Protein AF-A0A229SAW6-F1 (afdb_monomer_lite)

Foldseek 3Di:
DVLVLQQLLVVLLVVVCCVPPVPCCVVLLPCVLPLKEKEKEWACDPPPPQLKIKMKIAIGRDPPDPDDDGSHYDYDYDDPDRPVVVVVVVVVRVVVCVVCCVPPVDDGDLFPCSVPRIDIDIQNVPDPPSSNVSSVVRVVSSCVSSVVDPPPDDDDD

pLDDT: mean 70.02, std 12.62, range [40.41, 88.94]

Radius of gyration: 16.01 Å; chains: 1; bounding box: 38×38×40 Å

Structure (mmCIF, N/CA/C/O backbone):
data_AF-A0A229SAW6-F1
#
_entry.id   AF-A0A229SAW6-F1
#
loop_
_atom_site.group_PDB
_atom_site.id
_atom_site.type_symbol
_atom_site.label_atom_id
_atom_site.label_alt_id
_atom_site.label_comp_id
_atom_site.label_asym_id
_atom_site.label_entity_id
_atom_site.label_seq_id
_atom_site.pdbx_PDB_ins_code
_atom_site.Cartn_x
_atom_site.Cartn_y
_atom_site.Cartn_z
_atom_site.occupancy
_atom_site.B_iso_or_equiv
_atom_site.auth_seq_id
_atom_site.auth_comp_id
_atom_site.auth_asym_id
_atom_site.auth_atom_id
_atom_site.pdbx_PDB_model_num
ATOM 1 N N . MET A 1 1 ? -1.900 -5.156 -15.894 1.00 70.62 1 MET A N 1
ATOM 2 C CA . MET A 1 1 ? -0.972 -5.863 -14.982 1.00 70.62 1 MET A CA 1
ATOM 3 C C . MET A 1 1 ? -0.596 -5.021 -13.767 1.00 70.62 1 MET A C 1
ATOM 5 O O . MET A 1 1 ? -1.148 -5.294 -12.720 1.00 70.62 1 MET A O 1
ATOM 9 N N . ALA A 1 2 ? 0.262 -3.991 -13.853 1.00 74.38 2 ALA A N 1
ATOM 10 C CA . ALA A 1 2 ? 0.634 -3.199 -12.660 1.00 74.38 2 ALA A CA 1
ATOM 11 C C . ALA A 1 2 ? -0.574 -2.520 -11.981 1.00 74.38 2 ALA A C 1
ATOM 13 O O . ALA A 1 2 ? -0.679 -2.523 -10.760 1.00 74.38 2 ALA A O 1
ATOM 14 N N . HIS A 1 3 ? -1.522 -2.013 -12.780 1.00 76.62 3 HIS A N 1
ATOM 15 C CA . HIS A 1 3 ? -2.787 -1.486 -12.265 1.00 76.62 3 HIS A CA 1
ATOM 16 C C . HIS A 1 3 ? -3.577 -2.529 -11.462 1.00 76.62 3 HIS A C 1
ATOM 18 O O . HIS A 1 3 ? -4.055 -2.239 -10.369 1.00 76.62 3 HIS A O 1
ATOM 24 N N . ASP A 1 4 ? -3.686 -3.744 -11.997 1.00 78.00 4 ASP A N 1
ATOM 25 C CA . ASP A 1 4 ? -4.486 -4.816 -11.401 1.00 78.00 4 ASP A CA 1
ATOM 26 C C . ASP A 1 4 ? -3.839 -5.309 -10.105 1.00 78.00 4 ASP A C 1
ATOM 28 O O . ASP A 1 4 ? -4.527 -5.446 -9.104 1.00 78.00 4 ASP A O 1
ATOM 32 N N . VAL A 1 5 ? -2.506 -5.423 -10.083 1.00 83.19 5 VAL A N 1
ATOM 33 C CA . VAL A 1 5 ? -1.728 -5.760 -8.881 1.00 83.19 5 VAL A CA 1
ATOM 34 C C . VAL A 1 5 ? -1.976 -4.758 -7.756 1.00 83.19 5 VAL A C 1
ATOM 36 O O . VAL A 1 5 ? -2.250 -5.160 -6.631 1.00 83.19 5 VAL A O 1
ATOM 39 N N . VAL A 1 6 ? -1.887 -3.454 -8.036 1.00 80.81 6 VAL A N 1
ATOM 40 C CA . VAL A 1 6 ? -2.090 -2.415 -7.011 1.00 80.81 6 VAL A CA 1
ATOM 41 C C . VAL A 1 6 ? -3.535 -2.415 -6.525 1.00 80.81 6 VAL A C 1
ATOM 43 O O . VAL A 1 6 ? -3.780 -2.334 -5.323 1.00 80.81 6 VAL A O 1
ATOM 46 N N . ARG A 1 7 ? -4.497 -2.546 -7.444 1.00 81.31 7 ARG A N 1
ATOM 47 C CA . ARG A 1 7 ? -5.918 -2.639 -7.101 1.00 81.31 7 ARG A CA 1
ATOM 48 C C . ARG A 1 7 ? -6.191 -3.838 -6.194 1.00 81.31 7 ARG A C 1
ATOM 50 O O . ARG A 1 7 ? -6.809 -3.673 -5.146 1.00 81.31 7 ARG A O 1
ATOM 57 N N . GLU A 1 8 ? -5.726 -5.022 -6.579 1.00 84.62 8 GLU A N 1
ATOM 58 C CA . GLU A 1 8 ? -5.888 -6.250 -5.798 1.00 84.62 8 GLU A CA 1
ATOM 59 C C . GLU A 1 8 ? -5.176 -6.161 -4.448 1.00 84.62 8 GLU A C 1
ATOM 61 O O . GLU A 1 8 ? -5.751 -6.560 -3.440 1.00 84.62 8 GLU A O 1
ATOM 66 N N . ALA A 1 9 ? -3.979 -5.570 -4.391 1.00 86.56 9 ALA A N 1
ATOM 67 C CA . ALA A 1 9 ? -3.260 -5.356 -3.139 1.00 86.56 9 ALA A CA 1
ATOM 68 C C . ALA A 1 9 ? -4.044 -4.463 -2.173 1.00 86.56 9 ALA A C 1
ATOM 70 O O . ALA A 1 9 ? -4.079 -4.722 -0.973 1.00 86.56 9 ALA A O 1
ATOM 71 N N . MET A 1 10 ? -4.700 -3.415 -2.675 1.00 81.50 10 MET A N 1
ATOM 72 C CA . MET A 1 10 ? -5.483 -2.511 -1.830 1.00 81.50 10 MET A CA 1
ATOM 73 C C . MET A 1 10 ? -6.738 -3.185 -1.288 1.00 81.50 10 MET A C 1
ATOM 75 O O . MET A 1 10 ? -7.060 -3.036 -0.108 1.00 81.50 10 MET A O 1
ATOM 79 N N . VAL A 1 11 ? -7.428 -3.946 -2.142 1.00 82.62 11 VAL A N 1
ATOM 80 C CA . VAL A 1 11 ? -8.570 -4.768 -1.728 1.00 82.62 11 VAL A CA 1
ATOM 81 C C . VAL A 1 11 ? -8.122 -5.796 -0.689 1.00 82.62 11 VAL A C 1
ATOM 83 O O . VAL A 1 11 ? -8.745 -5.905 0.365 1.00 82.62 11 VAL A O 1
ATOM 86 N N . GLY A 1 12 ? -7.008 -6.487 -0.943 1.00 84.38 12 GLY A N 1
ATOM 87 C CA . GLY A 1 12 ? -6.429 -7.473 -0.037 1.00 84.38 12 GLY A CA 1
ATOM 88 C C . GLY A 1 12 ? -6.022 -6.873 1.306 1.00 84.38 12 GLY A C 1
ATOM 89 O O . GLY A 1 12 ? -6.370 -7.425 2.342 1.00 84.38 12 GLY A O 1
ATOM 90 N N . TYR A 1 13 ? -5.362 -5.712 1.319 1.00 85.56 13 TYR A N 1
ATOM 91 C CA . TYR A 1 13 ? -5.006 -5.003 2.552 1.00 85.56 13 TYR A CA 1
ATOM 92 C C . TYR A 1 13 ? -6.255 -4.672 3.375 1.00 85.56 13 TYR A C 1
ATOM 94 O O . TYR A 1 13 ? -6.298 -4.958 4.571 1.00 85.56 13 TYR A O 1
ATOM 102 N N . ARG A 1 14 ? -7.297 -4.126 2.732 1.00 79.62 14 ARG A N 1
ATOM 103 C CA . ARG A 1 14 ? -8.557 -3.804 3.409 1.00 79.62 14 ARG A CA 1
ATOM 104 C C . ARG A 1 14 ? -9.178 -5.053 4.034 1.00 79.62 14 ARG A C 1
ATOM 106 O O . ARG A 1 14 ? -9.490 -5.043 5.220 1.00 79.62 14 ARG A O 1
ATOM 113 N N . GLN A 1 15 ? -9.293 -6.130 3.258 1.00 84.00 15 GLN A N 1
ATOM 114 C CA . GLN A 1 15 ? -9.831 -7.405 3.735 1.00 84.00 15 GLN A CA 1
ATOM 115 C C . GLN A 1 15 ? -9.003 -7.981 4.888 1.00 84.00 15 GLN A C 1
ATOM 117 O O . GLN A 1 15 ? -9.569 -8.439 5.876 1.00 84.00 15 GLN A O 1
ATOM 122 N N . LEU A 1 16 ? -7.670 -7.931 4.800 1.00 86.94 16 LEU A N 1
ATOM 123 C CA . LEU A 1 16 ? -6.785 -8.389 5.868 1.00 86.94 16 LEU A CA 1
ATOM 124 C C . LEU A 1 16 ? -7.039 -7.618 7.162 1.00 86.94 16 LEU A C 1
ATOM 126 O O . LEU A 1 16 ? -7.110 -8.237 8.223 1.00 86.94 16 LEU A O 1
ATOM 130 N N . VAL A 1 17 ? -7.205 -6.297 7.099 1.00 80.94 17 VAL A N 1
ATOM 131 C CA . VAL A 1 17 ? -7.477 -5.521 8.309 1.00 80.94 17 VAL A CA 1
ATOM 132 C C . VAL A 1 17 ? -8.877 -5.796 8.855 1.00 80.94 17 VAL A C 1
ATOM 134 O O . VAL A 1 17 ? -9.011 -6.042 10.052 1.00 80.94 17 VAL A O 1
ATOM 137 N N . GLU A 1 18 ? -9.904 -5.794 8.004 1.00 81.56 18 GLU A N 1
ATOM 138 C CA . GLU A 1 18 ? -11.295 -6.033 8.417 1.00 81.56 18 GLU A CA 1
ATOM 139 C C . GLU A 1 18 ? -11.466 -7.417 9.067 1.00 81.56 18 GLU A C 1
ATOM 141 O O . GLU A 1 18 ? -12.154 -7.544 10.079 1.00 81.56 18 GLU A O 1
ATOM 146 N N . LEU A 1 19 ? -10.797 -8.444 8.533 1.00 84.81 19 LEU A N 1
ATOM 147 C CA . LEU A 1 19 ? -10.870 -9.809 9.058 1.00 84.81 19 LEU A CA 1
ATOM 148 C C . LEU A 1 19 ? -10.077 -9.996 10.356 1.00 84.81 19 LEU A C 1
ATOM 150 O O . LEU A 1 19 ? -10.542 -10.694 11.255 1.00 84.81 19 LEU A O 1
ATOM 154 N N . ASN A 1 20 ? -8.881 -9.407 10.462 1.00 84.44 20 ASN A N 1
ATOM 155 C CA . ASN A 1 20 ? -7.985 -9.668 11.595 1.00 84.44 20 ASN A CA 1
ATOM 156 C C . ASN A 1 20 ? -8.147 -8.662 12.744 1.00 84.44 20 ASN A C 1
ATOM 158 O O . ASN A 1 20 ? -7.841 -8.989 13.890 1.00 84.44 20 ASN A O 1
ATOM 162 N N . PHE A 1 21 ? -8.651 -7.455 12.471 1.00 83.56 21 PHE A N 1
ATOM 163 C CA . PHE A 1 21 ? -8.758 -6.370 13.452 1.00 83.56 21 PHE A CA 1
ATOM 164 C C . PHE A 1 21 ? -10.144 -5.692 13.482 1.00 83.56 21 PHE A C 1
ATOM 166 O O . PHE A 1 21 ? -10.211 -4.463 13.557 1.00 83.56 21 PHE A O 1
ATOM 173 N N . PRO A 1 22 ? -11.263 -6.443 13.503 1.00 73.19 22 PRO A N 1
ATOM 174 C CA . PRO A 1 22 ? -12.611 -5.891 13.316 1.00 73.19 22 PRO A CA 1
ATOM 175 C C . PRO A 1 22 ? -13.036 -4.861 14.377 1.00 73.19 22 PRO A C 1
ATOM 177 O O . PRO A 1 22 ? -13.815 -3.964 14.081 1.00 73.19 22 PRO A O 1
ATOM 180 N N . ALA A 1 23 ? -12.531 -4.962 15.612 1.00 71.06 23 ALA A N 1
ATOM 181 C CA . ALA A 1 23 ? -12.889 -4.051 16.709 1.00 71.06 23 ALA A CA 1
ATOM 182 C C . ALA A 1 23 ? -11.872 -2.920 16.943 1.00 71.06 23 ALA A C 1
ATOM 184 O O . ALA A 1 23 ? -12.181 -1.937 17.615 1.00 71.06 23 ALA A O 1
ATOM 185 N N . PHE A 1 24 ? -10.649 -3.066 16.428 1.00 69.75 24 PHE A N 1
ATOM 186 C CA . PHE A 1 24 ? -9.531 -2.177 16.757 1.00 69.75 24 PHE A CA 1
ATOM 187 C C . PHE A 1 24 ? -8.935 -1.474 15.539 1.00 69.75 24 PHE A C 1
ATOM 189 O O . PHE A 1 24 ? -8.195 -0.514 15.727 1.00 69.75 24 PHE A O 1
ATOM 196 N N . GLY A 1 25 ? -9.260 -1.901 14.315 1.00 69.75 25 GLY A N 1
ATOM 197 C CA . GLY A 1 25 ? -8.746 -1.302 13.086 1.00 69.75 25 GLY A CA 1
ATOM 198 C C . GLY A 1 25 ? -8.999 0.204 13.025 1.00 69.75 25 GLY A C 1
ATOM 199 O O . GLY A 1 25 ? -8.041 0.975 12.974 1.00 69.75 25 GLY A O 1
ATOM 200 N N . ASP A 1 26 ? -10.257 0.618 13.193 1.00 68.38 26 ASP A N 1
ATOM 201 C CA . ASP A 1 26 ? -10.646 2.034 13.259 1.00 68.38 26 ASP A CA 1
ATOM 202 C C . ASP A 1 26 ? -9.963 2.780 14.412 1.00 68.38 26 ASP A C 1
ATOM 204 O O . ASP A 1 26 ? -9.409 3.866 14.234 1.00 68.38 26 ASP A O 1
ATOM 208 N N . ALA A 1 27 ? -9.962 2.188 15.612 1.00 70.94 27 ALA A N 1
ATOM 209 C CA . ALA A 1 27 ? -9.394 2.808 16.811 1.00 70.94 27 ALA A CA 1
ATOM 210 C C . ALA A 1 27 ? -7.876 3.036 16.695 1.00 70.94 27 ALA A C 1
ATOM 212 O O . ALA A 1 27 ? -7.331 3.993 17.249 1.00 70.94 27 ALA A O 1
ATOM 213 N N . MET A 1 28 ? -7.190 2.166 15.957 1.00 70.62 28 MET A N 1
ATOM 214 C CA . MET A 1 28 ? -5.769 2.283 15.647 1.00 70.62 28 MET A CA 1
ATOM 215 C C . MET A 1 28 ? -5.490 3.194 14.449 1.00 70.62 28 MET A C 1
ATOM 217 O O . MET A 1 28 ? -4.341 3.586 14.231 1.00 70.62 28 MET A O 1
ATOM 221 N N . GLY A 1 29 ? -6.527 3.562 13.697 1.00 70.88 29 GLY A N 1
ATOM 222 C CA . GLY A 1 29 ? -6.398 4.261 12.430 1.00 70.88 29 GLY A CA 1
ATOM 223 C C . GLY A 1 29 ? -5.764 3.399 11.338 1.00 70.88 29 GLY A C 1
ATOM 224 O O . GLY A 1 29 ? -5.188 3.956 10.400 1.00 70.88 29 GLY A O 1
ATOM 225 N N . LEU A 1 30 ? -5.853 2.066 11.450 1.00 70.69 30 LEU A N 1
ATOM 226 C CA . LEU A 1 30 ? -5.644 1.190 10.298 1.00 70.69 30 LEU A CA 1
ATOM 227 C C . LEU A 1 30 ? -6.700 1.574 9.257 1.00 70.69 30 LEU A C 1
ATOM 229 O O . LEU A 1 30 ? -7.802 1.952 9.636 1.00 70.69 30 LEU A O 1
ATOM 233 N N . PHE A 1 31 ? -6.346 1.580 7.971 1.00 68.75 31 PHE A N 1
ATOM 234 C CA . PHE A 1 31 ? -7.208 2.032 6.868 1.00 68.75 31 PHE A CA 1
ATOM 235 C C . PHE A 1 31 ? -7.863 3.423 7.016 1.00 68.75 31 PHE A C 1
ATOM 237 O O . PHE A 1 31 ? -8.744 3.751 6.226 1.00 68.75 31 PHE A O 1
ATOM 244 N N . SER A 1 32 ? -7.406 4.301 7.921 1.00 67.62 32 SER A N 1
ATOM 245 C CA . SER A 1 32 ? -8.039 5.618 8.155 1.00 67.62 32 SER A CA 1
ATOM 246 C C . SER A 1 32 ? -8.031 6.561 6.944 1.00 67.62 32 SER A C 1
ATOM 248 O O . SER A 1 32 ? -8.627 7.632 6.980 1.00 67.62 32 SER A O 1
ATOM 250 N N . MET A 1 33 ? -7.278 6.202 5.904 1.00 65.94 33 MET A N 1
ATOM 251 C CA . MET A 1 33 ? -7.175 6.924 4.637 1.00 65.94 33 MET A CA 1
ATOM 252 C C . MET A 1 33 ? -8.092 6.345 3.550 1.00 65.94 33 MET A C 1
ATOM 254 O O . MET A 1 33 ? -8.126 6.901 2.455 1.00 65.94 33 MET A O 1
ATOM 258 N N . LEU A 1 34 ? -8.796 5.235 3.815 1.00 69.62 34 LEU A N 1
ATOM 259 C CA . LEU A 1 34 ? -9.762 4.644 2.893 1.00 69.62 34 LEU A CA 1
ATOM 260 C C . LEU A 1 34 ? -11.140 5.333 3.016 1.00 69.62 34 LEU A C 1
ATOM 262 O O . LEU A 1 34 ? -11.546 5.667 4.129 1.00 69.62 34 LEU A O 1
ATOM 266 N N . PRO A 1 35 ? -11.885 5.495 1.904 1.00 67.19 35 PRO A N 1
ATOM 267 C CA . PRO A 1 35 ? -11.482 5.173 0.534 1.00 67.19 35 PRO A CA 1
ATOM 268 C C . PRO A 1 35 ? -10.353 6.097 0.041 1.00 67.19 35 PRO A C 1
ATOM 270 O O . PRO A 1 35 ? -10.344 7.292 0.315 1.00 67.19 35 PRO A O 1
ATOM 273 N N . VAL A 1 36 ? -9.371 5.528 -0.667 1.00 69.69 36 VAL A N 1
ATOM 274 C CA . VAL A 1 36 ? -8.211 6.260 -1.199 1.00 69.69 36 VAL A CA 1
ATOM 275 C C . VAL A 1 36 ? -8.215 6.170 -2.721 1.00 69.69 36 VAL A C 1
ATOM 277 O O . VAL A 1 36 ? -8.381 5.088 -3.290 1.00 69.69 36 VAL A O 1
ATOM 280 N N . ARG A 1 37 ? -8.021 7.310 -3.378 1.00 73.81 37 ARG A N 1
ATOM 281 C CA . ARG A 1 37 ? -7.749 7.402 -4.809 1.00 73.81 37 ARG A CA 1
ATOM 282 C C . ARG A 1 37 ? -6.245 7.324 -5.020 1.00 73.81 37 ARG A C 1
ATOM 284 O O . ARG A 1 37 ? -5.487 8.075 -4.407 1.00 73.81 37 ARG A O 1
ATOM 291 N N . VAL A 1 38 ? -5.816 6.416 -5.888 1.00 75.31 38 VAL A N 1
ATOM 292 C CA . VAL A 1 38 ? -4.394 6.218 -6.189 1.00 75.31 38 VAL A CA 1
ATOM 293 C C . VAL A 1 38 ? -4.107 6.677 -7.599 1.00 75.31 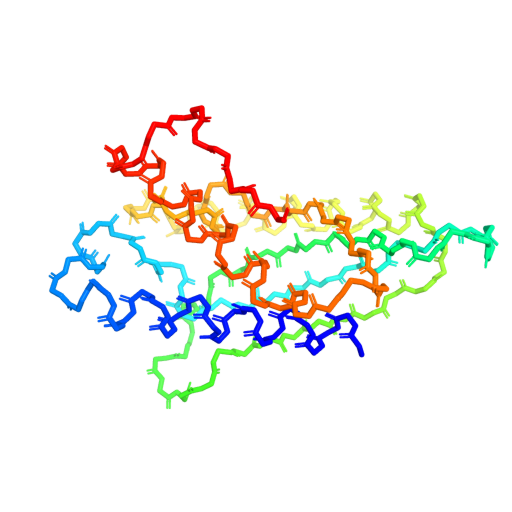38 VAL A C 1
ATOM 295 O O . VAL A 1 38 ? -4.673 6.122 -8.531 1.00 75.31 38 VAL A O 1
ATOM 298 N N . GLU A 1 39 ? -3.205 7.640 -7.745 1.00 75.06 39 GLU A N 1
ATOM 299 C CA . GLU A 1 39 ? -2.629 8.020 -9.032 1.00 75.06 39 GLU A CA 1
ATOM 300 C C . GLU A 1 39 ? -1.262 7.344 -9.168 1.00 75.06 39 GLU A C 1
ATOM 302 O O . GLU A 1 39 ? -0.486 7.309 -8.218 1.00 75.06 39 GLU A O 1
ATOM 307 N N . GLY A 1 40 ? -0.955 6.772 -10.329 1.00 72.44 40 GLY A N 1
ATOM 308 C CA . GLY A 1 40 ? 0.278 6.017 -10.543 1.00 72.44 40 GLY A CA 1
ATOM 309 C C . GLY A 1 40 ? 1.104 6.570 -11.694 1.00 72.44 40 GLY A C 1
ATOM 310 O O . GLY A 1 40 ? 0.589 7.235 -12.584 1.00 72.44 40 GLY A O 1
ATOM 311 N N . LEU A 1 41 ? 2.394 6.265 -11.689 1.00 74.88 41 LEU A N 1
ATOM 312 C CA . LEU A 1 41 ? 3.302 6.466 -12.805 1.00 74.88 41 LEU A CA 1
ATOM 313 C C . LEU A 1 41 ? 4.192 5.232 -12.932 1.00 74.88 41 LEU A C 1
ATOM 315 O O . LEU A 1 41 ? 4.953 4.908 -12.023 1.00 74.88 41 LEU A O 1
ATOM 319 N N . VAL A 1 42 ? 4.101 4.548 -14.071 1.00 75.75 42 VAL A N 1
ATOM 320 C CA . VAL A 1 42 ? 4.918 3.370 -14.374 1.00 75.75 42 VAL A CA 1
ATOM 321 C C . VAL A 1 42 ? 6.270 3.822 -14.934 1.00 75.75 42 VAL A C 1
ATOM 323 O O . VAL A 1 42 ? 6.344 4.431 -15.999 1.00 75.75 42 VAL A O 1
ATOM 326 N N . LEU A 1 43 ? 7.347 3.509 -14.226 1.00 72.12 43 LEU A N 1
ATOM 327 C CA . LEU A 1 43 ? 8.733 3.784 -14.592 1.00 72.12 43 LEU A CA 1
ATOM 328 C C . LEU A 1 43 ? 9.349 2.495 -15.152 1.00 72.12 43 LEU A C 1
ATOM 330 O O . LEU A 1 43 ? 9.538 1.528 -14.420 1.00 72.12 43 LEU A O 1
ATOM 334 N N . ARG A 1 44 ? 9.629 2.449 -16.458 1.00 67.69 44 ARG A N 1
ATOM 335 C CA . ARG A 1 44 ? 10.112 1.227 -17.117 1.00 67.69 44 ARG A CA 1
ATOM 336 C C . ARG A 1 44 ? 11.618 1.139 -17.356 1.00 67.69 44 ARG A C 1
ATOM 338 O O . ARG A 1 44 ? 12.063 0.029 -17.373 1.00 67.69 44 ARG A O 1
ATOM 345 N N . ALA A 1 45 ? 12.432 2.170 -17.489 1.00 59.19 45 ALA A N 1
ATOM 346 C CA . ALA A 1 45 ? 13.796 2.022 -18.039 1.00 59.19 45 ALA A CA 1
ATOM 347 C C . ALA A 1 45 ? 13.815 1.447 -19.478 1.00 59.19 45 ALA A C 1
ATOM 349 O O . ALA A 1 45 ? 13.133 0.495 -19.844 1.00 59.19 45 ALA A O 1
ATOM 350 N N . GLU A 1 46 ? 14.604 2.071 -20.347 1.00 57.47 46 GLU A N 1
ATOM 351 C CA . GLU A 1 46 ? 14.629 1.736 -21.778 1.00 57.47 46 GLU A CA 1
ATOM 352 C C . GLU A 1 46 ? 15.283 0.378 -22.066 1.00 57.47 46 GLU A C 1
ATOM 354 O O . GLU A 1 46 ? 15.106 -0.182 -23.149 1.00 57.47 46 GLU A O 1
ATOM 359 N N . ASN A 1 47 ? 16.015 -0.173 -21.093 1.00 57.81 47 ASN A N 1
ATOM 360 C CA . ASN A 1 47 ? 16.697 -1.444 -21.247 1.00 57.81 47 ASN A CA 1
ATOM 361 C C . ASN A 1 47 ? 15.734 -2.601 -20.945 1.00 57.81 47 ASN A C 1
ATOM 363 O O . ASN A 1 47 ? 15.478 -2.943 -19.794 1.00 57.81 47 ASN A O 1
ATOM 367 N N . ASN A 1 48 ? 15.197 -3.196 -22.008 1.00 57.47 48 ASN A N 1
ATOM 368 C CA . ASN A 1 48 ? 14.140 -4.214 -22.000 1.00 57.47 48 ASN A CA 1
ATOM 369 C C . ASN A 1 48 ? 14.565 -5.577 -21.394 1.00 57.47 48 ASN A C 1
ATOM 371 O O . ASN A 1 48 ? 13.841 -6.561 -21.535 1.00 57.47 48 ASN A O 1
ATOM 375 N N . GLU A 1 49 ? 15.748 -5.649 -20.776 1.00 59.03 49 GLU A N 1
ATOM 376 C CA . GLU A 1 49 ? 16.305 -6.842 -20.127 1.00 59.03 49 GLU A CA 1
ATOM 377 C C . GLU A 1 49 ? 15.951 -6.936 -18.633 1.00 59.03 49 GLU A C 1
ATOM 379 O O . GLU A 1 49 ? 15.974 -8.038 -18.087 1.00 59.03 49 GLU A O 1
ATOM 384 N N . ASP A 1 50 ? 15.590 -5.827 -17.969 1.00 61.44 50 ASP A N 1
ATOM 385 C CA . ASP A 1 50 ? 15.143 -5.870 -16.571 1.00 61.44 50 ASP A CA 1
ATOM 386 C C . ASP A 1 50 ? 13.620 -6.113 -16.499 1.00 61.44 50 ASP A C 1
ATOM 388 O O . ASP A 1 50 ? 12.833 -5.279 -16.959 1.00 61.44 50 ASP A O 1
ATOM 392 N N . PRO A 1 51 ? 13.153 -7.243 -15.931 1.00 63.66 51 PRO A N 1
ATOM 393 C CA . PRO A 1 51 ? 11.726 -7.503 -15.749 1.00 63.66 51 PRO A CA 1
ATOM 394 C C . PRO A 1 51 ? 11.095 -6.659 -14.629 1.00 63.66 51 PRO A C 1
ATOM 396 O O . PRO A 1 51 ? 9.890 -6.784 -14.377 1.00 63.66 51 PRO A O 1
ATOM 399 N N . ARG A 1 52 ? 11.882 -5.852 -13.906 1.00 66.88 52 ARG A N 1
ATOM 400 C CA . ARG A 1 52 ? 11.391 -4.963 -12.852 1.00 66.88 52 ARG A CA 1
ATOM 401 C C . ARG A 1 52 ? 10.761 -3.723 -13.457 1.00 66.88 52 ARG A C 1
ATOM 403 O O . ARG A 1 52 ? 11.307 -3.069 -14.338 1.00 66.88 52 ARG A O 1
ATOM 410 N N . VAL A 1 53 ? 9.589 -3.387 -12.941 1.00 72.44 53 VAL A N 1
ATOM 411 C CA . VAL A 1 53 ? 8.897 -2.155 -13.289 1.00 72.44 53 VAL A CA 1
ATOM 412 C C . VAL A 1 53 ? 8.848 -1.291 -12.043 1.00 72.44 53 VAL A C 1
ATOM 414 O O . VAL A 1 53 ? 8.223 -1.669 -11.054 1.00 72.44 53 VAL A O 1
ATOM 417 N N . GLY A 1 54 ? 9.503 -0.135 -12.089 1.00 75.81 54 GLY A N 1
ATOM 418 C CA . GLY A 1 54 ? 9.342 0.876 -11.057 1.00 75.81 54 GLY A CA 1
ATOM 419 C C . GLY A 1 54 ? 7.935 1.462 -11.140 1.00 75.81 54 GLY A C 1
ATOM 420 O O . GLY A 1 54 ? 7.380 1.662 -12.220 1.00 75.81 54 GLY A O 1
ATOM 421 N N . LEU A 1 55 ? 7.326 1.741 -10.003 1.00 77.88 55 LEU A N 1
ATOM 422 C CA . LEU A 1 55 ? 6.009 2.344 -9.924 1.00 77.88 55 LEU A CA 1
ATOM 423 C C . LEU A 1 55 ? 6.043 3.450 -8.882 1.00 77.88 55 LEU A C 1
ATOM 425 O O . LEU A 1 55 ? 6.314 3.201 -7.714 1.00 77.88 55 LEU A O 1
ATOM 429 N N . MET A 1 56 ? 5.732 4.672 -9.297 1.00 78.44 56 MET A N 1
ATOM 430 C CA . MET A 1 56 ? 5.544 5.783 -8.377 1.00 78.44 56 MET A CA 1
ATOM 431 C C . MET A 1 56 ? 4.049 5.999 -8.160 1.00 78.44 56 MET A C 1
ATOM 433 O O . MET A 1 56 ? 3.314 6.246 -9.110 1.00 78.44 56 MET A O 1
ATOM 437 N N . LEU A 1 57 ? 3.589 5.868 -6.923 1.00 77.50 57 LEU A N 1
ATOM 438 C CA . LEU A 1 57 ? 2.194 6.005 -6.522 1.00 77.50 57 LEU A CA 1
ATOM 439 C C . LEU A 1 57 ? 2.000 7.274 -5.703 1.00 77.50 57 LEU A C 1
ATOM 441 O O . LEU A 1 57 ? 2.780 7.546 -4.795 1.00 77.50 57 LEU A O 1
ATOM 445 N N . ALA A 1 58 ? 0.930 8.007 -5.979 1.00 77.75 58 ALA A N 1
ATOM 446 C CA . ALA A 1 58 ? 0.412 9.078 -5.149 1.00 77.75 58 ALA A CA 1
ATOM 447 C C . ALA A 1 58 ? -0.943 8.674 -4.566 1.00 77.75 58 ALA A C 1
ATOM 449 O O . ALA A 1 58 ? -1.823 8.184 -5.274 1.00 77.75 58 ALA A O 1
ATOM 450 N N . LEU A 1 59 ? -1.094 8.858 -3.258 1.00 76.94 59 LEU A N 1
ATOM 451 C CA . LEU A 1 59 ? -2.243 8.400 -2.485 1.00 76.94 59 LEU A CA 1
ATOM 452 C C . LEU A 1 59 ? -3.045 9.599 -1.982 1.00 76.94 59 LEU A C 1
ATOM 454 O O . LEU A 1 59 ? -2.544 10.427 -1.214 1.00 76.94 59 LEU A O 1
ATOM 458 N N . HIS A 1 60 ? -4.308 9.666 -2.392 1.00 72.88 60 HIS A N 1
ATOM 459 C CA . HIS A 1 60 ? -5.219 10.761 -2.091 1.00 72.88 60 HIS A CA 1
ATOM 460 C C . HIS A 1 60 ? -6.417 10.244 -1.297 1.00 72.88 60 HIS A C 1
ATOM 462 O O . HIS A 1 60 ? -7.187 9.453 -1.839 1.00 72.88 60 HIS A O 1
ATOM 468 N N . PRO A 1 61 ? -6.617 10.667 -0.038 1.00 69.81 61 PRO A N 1
ATOM 469 C CA . PRO A 1 61 ? -7.832 10.311 0.684 1.00 69.81 61 PRO A CA 1
ATOM 470 C C . PRO A 1 61 ? -9.051 10.885 -0.051 1.00 69.81 61 PRO A C 1
ATOM 472 O O . PRO A 1 61 ? -9.085 12.075 -0.373 1.00 69.81 61 PRO A O 1
ATOM 475 N N . ASP A 1 62 ? -10.033 10.033 -0.334 1.00 66.81 62 ASP A N 1
ATOM 476 C CA . ASP A 1 62 ? -11.282 10.410 -0.986 1.00 66.81 62 ASP A CA 1
ATOM 477 C C . ASP A 1 62 ? -12.330 10.727 0.085 1.00 66.81 62 ASP A C 1
ATOM 479 O O . ASP A 1 62 ? -13.041 9.864 0.592 1.00 66.81 62 ASP A O 1
ATOM 483 N N . THR A 1 63 ? -12.413 12.001 0.464 1.00 58.75 63 THR A N 1
ATOM 484 C CA . THR A 1 63 ? -13.397 12.483 1.444 1.00 58.75 63 THR A CA 1
ATOM 485 C C . THR A 1 63 ? -14.766 12.774 0.814 1.00 58.75 63 THR A C 1
ATOM 487 O O . THR A 1 63 ? -15.630 13.335 1.484 1.00 58.75 63 THR A O 1
ATOM 490 N N . GLY A 1 64 ? -14.950 12.500 -0.484 1.00 53.03 64 GLY A N 1
ATOM 491 C CA . GLY A 1 64 ? -16.089 12.982 -1.270 1.00 53.03 64 GLY A CA 1
ATOM 492 C C . GLY A 1 64 ? -17.207 11.967 -1.508 1.00 53.03 64 GLY A C 1
ATOM 493 O O . GLY A 1 64 ? -18.292 12.373 -1.919 1.00 53.03 64 GLY A O 1
ATOM 494 N N . LYS A 1 65 ? -16.981 10.672 -1.264 1.00 50.94 65 LYS A N 1
ATOM 495 C CA . LYS A 1 65 ? -17.958 9.613 -1.560 1.00 50.94 65 LYS A CA 1
ATOM 496 C C . LYS A 1 65 ? -18.061 8.617 -0.413 1.00 50.94 65 LYS A C 1
ATOM 498 O O . LYS A 1 65 ? -17.313 7.652 -0.334 1.00 50.94 65 LYS A O 1
ATOM 503 N N . VAL A 1 66 ? -19.021 8.862 0.471 1.00 49.28 66 VAL A N 1
ATOM 504 C CA . VAL A 1 66 ? -19.366 7.956 1.579 1.00 49.28 66 VAL A CA 1
ATOM 505 C C . VAL A 1 66 ? -20.208 6.759 1.097 1.00 49.28 66 VAL A C 1
ATOM 507 O O . VAL A 1 66 ? -20.364 5.801 1.841 1.00 49.28 66 VAL A O 1
ATOM 510 N N . ASP A 1 67 ? -20.695 6.765 -0.152 1.00 46.50 67 ASP A N 1
ATOM 511 C CA . ASP A 1 67 ? -21.844 5.931 -0.543 1.00 46.50 67 ASP A CA 1
ATOM 512 C C . ASP A 1 67 ? -21.647 4.999 -1.755 1.00 46.50 67 ASP A C 1
ATOM 514 O O . ASP A 1 67 ? -22.631 4.505 -2.295 1.00 46.50 67 ASP A O 1
ATOM 518 N N . ASP A 1 68 ? -20.416 4.707 -2.197 1.00 45.44 68 ASP A N 1
ATOM 519 C CA . ASP A 1 68 ? -20.235 3.676 -3.235 1.00 45.44 68 ASP A CA 1
ATOM 520 C C . ASP A 1 68 ? -19.047 2.746 -2.955 1.00 45.44 68 ASP A C 1
ATOM 522 O O . ASP A 1 68 ? -17.912 3.161 -2.728 1.00 45.44 68 ASP A O 1
ATOM 526 N N . VAL A 1 69 ? -19.346 1.450 -2.922 1.00 46.25 69 VAL A N 1
ATOM 527 C CA . VAL A 1 69 ? -18.665 0.383 -2.166 1.00 46.25 69 VAL A CA 1
ATOM 528 C C . VAL A 1 69 ? -17.342 -0.094 -2.793 1.00 46.25 69 VAL A C 1
ATOM 530 O O . VAL A 1 69 ? -16.740 -1.066 -2.342 1.00 46.25 69 VAL A O 1
ATOM 533 N N . ALA A 1 70 ? -16.796 0.605 -3.783 1.00 46.00 70 ALA A N 1
ATOM 534 C CA . ALA A 1 70 ? -15.530 0.229 -4.403 1.00 46.00 70 ALA A CA 1
ATOM 535 C C . ALA A 1 70 ? -14.484 1.322 -4.192 1.00 46.00 70 ALA A C 1
ATOM 537 O O . ALA A 1 70 ? -14.596 2.410 -4.749 1.00 46.00 70 ALA A O 1
ATOM 538 N N . SER A 1 71 ? -13.435 1.012 -3.421 1.00 50.94 71 SER A N 1
ATOM 539 C CA . SER A 1 71 ? -12.202 1.800 -3.359 1.00 50.94 71 SER A CA 1
ATOM 540 C C . SER A 1 71 ? -11.769 2.170 -4.784 1.00 50.94 71 SER A C 1
ATOM 542 O O . SER A 1 71 ? -11.358 1.309 -5.564 1.00 50.94 71 SER A O 1
ATOM 544 N N . GLN A 1 72 ? -11.959 3.436 -5.157 1.00 53.06 72 GLN A N 1
ATOM 545 C CA . GLN A 1 72 ? -11.853 3.891 -6.538 1.00 53.06 72 GLN A CA 1
ATOM 546 C C . GLN A 1 72 ? -10.369 4.082 -6.897 1.00 53.06 72 GLN A C 1
ATOM 548 O O . GLN A 1 72 ? -9.792 5.152 -6.724 1.00 53.06 72 GLN A O 1
ATOM 553 N N . VAL A 1 73 ? -9.727 3.010 -7.368 1.00 53.06 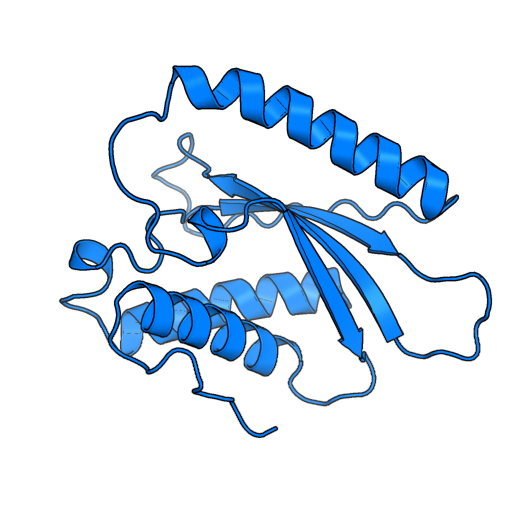73 VAL A N 1
ATOM 554 C CA . VAL A 1 73 ? -8.337 3.029 -7.852 1.00 53.06 73 VAL A CA 1
ATOM 555 C C . VAL A 1 73 ? -8.314 3.571 -9.284 1.00 53.06 73 VAL A C 1
ATOM 557 O O . VAL A 1 73 ? -8.763 2.891 -10.207 1.00 53.06 73 VAL A O 1
ATOM 560 N N . ASP A 1 74 ? -7.802 4.789 -9.464 1.00 54.66 74 ASP A N 1
ATOM 561 C CA . ASP A 1 74 ? -7.707 5.488 -10.753 1.00 54.66 74 ASP A CA 1
ATOM 562 C C . ASP A 1 74 ? -6.238 5.674 -11.164 1.00 54.66 74 ASP A C 1
ATOM 564 O O . ASP A 1 74 ? -5.667 6.761 -11.064 1.00 54.66 74 ASP A O 1
ATOM 568 N N . LEU A 1 75 ? -5.590 4.583 -11.590 1.00 54.06 75 LEU A N 1
ATOM 569 C CA . LEU A 1 75 ? -4.188 4.642 -12.012 1.00 54.06 75 LEU A CA 1
ATOM 570 C C . LEU A 1 75 ? -4.111 5.075 -13.476 1.00 54.06 75 LEU A C 1
ATOM 572 O O . LEU A 1 75 ? -4.473 4.323 -14.381 1.00 54.06 75 LEU A O 1
ATOM 576 N N . SER A 1 76 ? -3.567 6.264 -13.712 1.00 51.53 76 SER A N 1
ATOM 577 C CA . SER A 1 76 ? -3.116 6.662 -15.044 1.00 51.53 76 SER A CA 1
ATOM 578 C C . SER A 1 76 ? -1.744 6.042 -15.342 1.00 51.53 76 SER A C 1
ATOM 580 O O . SER A 1 76 ? -0.913 5.877 -14.458 1.00 51.53 76 SER A O 1
ATOM 582 N N . VAL A 1 77 ? -1.500 5.631 -16.588 1.00 52.41 77 VAL A N 1
ATOM 583 C CA . VAL A 1 77 ? -0.212 5.066 -17.025 1.00 52.41 77 VAL A CA 1
ATOM 584 C C . VAL A 1 77 ? 0.421 6.054 -18.000 1.00 52.41 77 VAL A C 1
ATOM 586 O O . VAL A 1 77 ? -0.168 6.348 -19.037 1.00 52.41 77 VAL A O 1
ATOM 589 N N . VAL A 1 78 ? 1.618 6.561 -17.695 1.00 52.44 78 VAL A N 1
ATOM 590 C CA . VAL A 1 78 ? 2.378 7.446 -18.596 1.00 52.44 78 VAL A CA 1
ATOM 591 C C . VAL A 1 78 ? 3.715 6.784 -18.923 1.00 52.44 78 VAL A C 1
ATOM 593 O O . VAL A 1 78 ? 4.441 6.381 -18.023 1.00 52.44 78 VAL A O 1
ATOM 596 N N . VAL A 1 79 ? 4.004 6.625 -20.220 1.00 51.66 79 VAL A N 1
ATOM 597 C CA . VAL A 1 79 ? 5.081 5.750 -20.733 1.00 51.66 79 VAL A CA 1
ATOM 598 C C . VAL A 1 79 ? 6.275 6.525 -21.313 1.00 51.66 79 VAL A C 1
ATOM 600 O O . VAL A 1 79 ? 7.326 5.936 -21.534 1.00 51.66 79 VAL A O 1
ATOM 603 N N . LYS A 1 80 ? 6.170 7.834 -21.572 1.00 44.88 80 LYS A N 1
ATOM 604 C CA . LYS A 1 80 ? 7.207 8.570 -22.315 1.00 44.88 80 LYS A CA 1
ATOM 605 C C . LYS A 1 80 ? 8.044 9.467 -21.403 1.00 44.88 80 LYS A C 1
ATOM 607 O O . LYS A 1 80 ? 7.556 10.506 -20.993 1.00 44.88 80 LYS A O 1
ATOM 612 N N . ASP A 1 81 ? 9.296 9.058 -21.189 1.00 54.12 81 ASP A N 1
ATOM 613 C CA . ASP A 1 81 ? 10.393 9.774 -20.512 1.00 54.12 81 ASP A CA 1
ATOM 614 C C . ASP A 1 81 ? 10.362 9.768 -18.965 1.00 54.12 81 ASP A C 1
ATOM 616 O O . ASP A 1 81 ? 9.802 10.638 -18.299 1.00 54.12 81 ASP A O 1
ATOM 620 N N . HIS A 1 82 ? 10.990 8.739 -18.382 1.00 59.44 82 HIS A N 1
ATOM 621 C CA . HIS A 1 82 ? 10.907 8.391 -16.956 1.00 59.44 82 HIS A CA 1
ATOM 622 C C . HIS A 1 82 ? 11.425 9.469 -16.001 1.00 59.44 82 HIS A C 1
ATOM 624 O O . HIS A 1 82 ? 10.861 9.646 -14.921 1.00 59.44 82 HIS A O 1
ATOM 630 N N . ALA A 1 83 ? 12.485 10.188 -16.375 1.00 62.09 83 ALA A N 1
ATOM 631 C CA . ALA A 1 83 ? 13.073 11.199 -15.504 1.00 62.09 83 ALA A CA 1
ATOM 632 C C . ALA A 1 83 ? 12.231 12.481 -15.519 1.00 62.09 83 ALA A C 1
ATOM 634 O O . ALA A 1 83 ? 11.836 12.977 -14.464 1.00 62.09 83 ALA A O 1
ATOM 635 N N . ALA A 1 84 ? 11.899 12.989 -16.708 1.00 66.31 84 ALA A N 1
ATOM 636 C CA . ALA A 1 84 ? 11.122 14.215 -16.847 1.00 66.31 84 ALA A CA 1
ATOM 637 C C . ALA A 1 84 ? 9.687 14.053 -16.318 1.00 66.31 84 ALA A C 1
ATOM 639 O O . ALA A 1 84 ? 9.198 14.916 -15.588 1.00 66.31 84 ALA A O 1
ATOM 640 N N . GLU A 1 85 ? 9.018 12.939 -16.628 1.00 69.62 85 GLU A N 1
ATOM 641 C CA . GLU A 1 85 ? 7.655 12.686 -16.150 1.00 69.62 85 GLU A CA 1
ATOM 642 C C . GLU A 1 85 ? 7.612 12.333 -14.663 1.00 69.62 85 GLU A C 1
ATOM 644 O O . GLU A 1 85 ? 6.670 12.729 -13.976 1.00 69.62 85 GLU A O 1
ATOM 649 N N . GLY A 1 86 ? 8.651 11.673 -14.137 1.00 69.56 86 GLY A N 1
ATOM 650 C CA . GLY A 1 86 ? 8.797 11.432 -12.703 1.00 69.56 86 GLY A CA 1
ATOM 651 C C . GLY A 1 86 ? 8.863 12.735 -11.907 1.00 69.56 86 GLY A C 1
ATOM 652 O O . GLY A 1 86 ? 8.104 12.920 -10.953 1.00 69.56 86 GLY A O 1
ATOM 653 N N . TRP A 1 87 ? 9.698 13.683 -12.346 1.00 72.19 87 TRP A N 1
ATOM 654 C CA . TRP A 1 87 ? 9.788 15.010 -11.730 1.00 72.19 87 TRP A CA 1
ATOM 655 C C . TRP A 1 87 ? 8.484 15.804 -11.852 1.00 72.19 87 TRP A C 1
ATOM 657 O O . TRP A 1 87 ? 8.003 16.322 -10.845 1.00 72.19 87 TRP A O 1
ATOM 667 N N . LYS A 1 88 ? 7.857 15.843 -13.036 1.00 76.31 88 LYS A N 1
ATOM 668 C CA . LYS A 1 88 ? 6.560 16.522 -13.229 1.00 76.31 88 LYS A CA 1
ATOM 669 C C . LYS A 1 88 ? 5.448 15.900 -12.392 1.00 76.31 88 LYS A C 1
ATOM 671 O O . LYS A 1 88 ? 4.575 16.610 -11.899 1.00 76.31 88 LYS A O 1
ATOM 676 N N . PHE A 1 89 ? 5.427 14.576 -12.250 1.00 72.50 89 PHE A N 1
ATOM 677 C CA . PHE A 1 89 ? 4.483 13.896 -11.369 1.00 72.50 89 PHE A CA 1
ATOM 678 C C . PHE A 1 89 ? 4.737 14.304 -9.920 1.00 72.50 89 PHE A C 1
ATOM 680 O O . PHE A 1 89 ? 3.824 14.803 -9.270 1.00 72.50 89 PHE A O 1
ATOM 687 N N . ALA A 1 90 ? 5.977 14.206 -9.439 1.00 74.94 90 ALA A N 1
ATOM 688 C CA . ALA A 1 90 ? 6.318 14.595 -8.075 1.00 74.94 90 ALA A CA 1
ATOM 689 C C . ALA A 1 90 ? 5.980 16.069 -7.775 1.00 74.94 90 ALA A C 1
ATOM 691 O O . ALA A 1 90 ? 5.468 16.383 -6.699 1.00 74.94 90 ALA A O 1
ATOM 692 N N . GLU A 1 91 ? 6.213 16.970 -8.729 1.00 79.00 91 GLU A N 1
ATOM 693 C CA . GLU A 1 91 ? 5.884 18.393 -8.622 1.00 79.00 91 GLU A CA 1
ATOM 694 C C . GLU A 1 91 ? 4.370 18.645 -8.585 1.00 79.00 91 GLU A C 1
ATOM 696 O O . GLU A 1 91 ? 3.893 19.345 -7.688 1.00 79.00 91 GLU A O 1
ATOM 701 N N . ARG A 1 92 ? 3.593 18.010 -9.479 1.00 75.19 92 ARG A N 1
ATOM 702 C CA . ARG A 1 92 ? 2.118 18.063 -9.446 1.00 75.19 92 ARG A CA 1
ATOM 703 C C . ARG A 1 92 ? 1.574 17.634 -8.086 1.00 75.19 92 ARG A C 1
ATOM 705 O O . ARG A 1 92 ? 0.713 18.311 -7.523 1.00 75.19 92 ARG A O 1
ATOM 712 N N . GLN A 1 93 ? 2.124 16.558 -7.529 1.00 73.88 93 GLN A N 1
ATOM 713 C CA . GLN A 1 93 ? 1.695 16.038 -6.235 1.00 73.88 93 GLN A CA 1
ATOM 714 C C . GLN A 1 93 ? 2.076 16.959 -5.073 1.00 73.88 93 GLN A C 1
ATOM 716 O O . GLN A 1 93 ? 1.250 17.205 -4.193 1.00 73.88 93 GLN A O 1
ATOM 721 N N . ARG A 1 94 ? 3.282 17.546 -5.077 1.00 70.88 94 ARG A N 1
ATOM 722 C CA . ARG A 1 94 ? 3.676 18.551 -4.070 1.00 70.88 94 ARG A CA 1
ATOM 723 C C . ARG A 1 94 ? 2.737 19.759 -4.068 1.00 70.88 94 ARG A C 1
ATOM 725 O O . ARG A 1 94 ? 2.352 20.215 -2.991 1.00 70.88 94 ARG A O 1
ATOM 732 N N . SER A 1 95 ? 2.322 20.229 -5.244 1.00 64.62 95 SER A N 1
ATOM 733 C CA . SER A 1 95 ? 1.363 21.332 -5.369 1.00 64.62 95 SER A CA 1
ATOM 734 C C . SER A 1 95 ? -0.055 20.957 -4.919 1.00 64.62 95 SER A C 1
ATO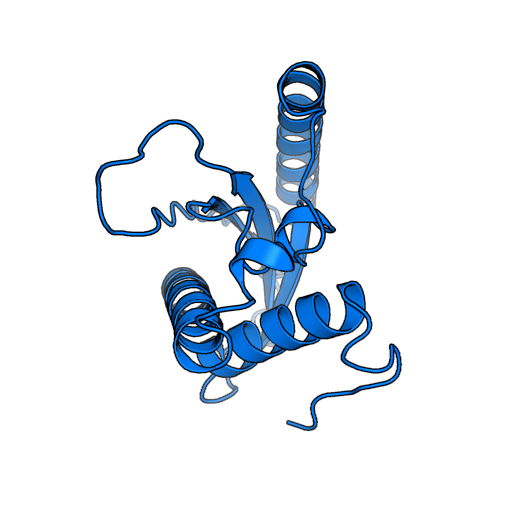M 736 O O . SER A 1 95 ? -0.747 21.800 -4.361 1.00 64.62 95 SER A O 1
ATOM 738 N N . MET A 1 96 ? -0.503 19.706 -5.083 1.00 61.75 96 MET A N 1
ATOM 739 C CA . MET A 1 96 ? -1.798 19.265 -4.531 1.00 61.75 96 MET A CA 1
ATOM 740 C C . MET A 1 96 ? -1.754 19.082 -3.010 1.00 61.75 96 MET A C 1
ATOM 742 O O . MET A 1 96 ? -2.700 19.440 -2.306 1.00 61.75 96 MET A O 1
ATOM 746 N N . ILE A 1 97 ? -0.650 18.554 -2.477 1.00 58.75 97 ILE A N 1
ATOM 747 C CA . ILE A 1 97 ? -0.482 18.332 -1.037 1.00 58.75 97 ILE A CA 1
ATOM 748 C C . ILE A 1 97 ? -0.495 19.667 -0.275 1.00 58.75 97 ILE A C 1
ATOM 750 O O . ILE A 1 97 ? -1.137 19.744 0.775 1.00 58.75 97 ILE A O 1
ATOM 754 N N . SER A 1 98 ? 0.121 20.730 -0.810 1.00 53.34 98 SER A N 1
ATOM 755 C CA . SER A 1 98 ? 0.096 22.064 -0.185 1.00 53.34 98 SER A CA 1
ATOM 756 C C . SER A 1 98 ? -1.312 22.675 -0.118 1.00 53.34 98 SER A C 1
ATOM 758 O O . SER A 1 98 ? -1.630 23.349 0.859 1.00 53.34 98 SER A O 1
ATOM 760 N N . ILE A 1 99 ? -2.186 22.368 -1.084 1.00 51.66 99 ILE A N 1
ATOM 761 C CA . ILE A 1 99 ? -3.582 22.839 -1.122 1.00 51.66 99 ILE A CA 1
ATOM 762 C C . ILE A 1 99 ? -4.469 22.067 -0.124 1.00 51.66 99 ILE A C 1
ATOM 764 O O . ILE A 1 99 ? -5.364 22.644 0.497 1.00 51.66 99 ILE A O 1
ATOM 768 N N . HIS A 1 100 ? -4.215 20.770 0.082 1.00 47.25 100 HIS A N 1
ATOM 769 C CA . HIS A 1 100 ? -5.011 19.929 0.989 1.00 47.25 100 HIS A CA 1
ATOM 770 C C . HIS A 1 100 ? -4.539 19.947 2.455 1.00 47.25 100 HIS A C 1
ATOM 772 O O . HIS A 1 100 ? -5.334 19.664 3.357 1.00 47.25 100 HIS A O 1
ATOM 778 N N . LEU A 1 101 ? -3.284 20.326 2.727 1.00 48.22 101 LEU A N 1
ATOM 779 C CA . LEU A 1 101 ? -2.734 20.460 4.087 1.00 48.22 101 LEU A CA 1
ATOM 780 C C . LEU A 1 101 ? -3.443 21.533 4.930 1.00 48.22 101 LEU A C 1
ATOM 782 O O . LEU A 1 101 ? -3.459 21.424 6.157 1.00 48.22 101 LEU A O 1
ATOM 786 N N . SER A 1 102 ? -4.075 22.524 4.294 1.00 46.88 102 SER A N 1
ATOM 787 C CA . SER A 1 102 ? -4.830 23.576 4.986 1.00 46.88 102 SER A CA 1
ATOM 788 C C . SER A 1 102 ? -6.232 23.143 5.437 1.00 46.88 102 SER A C 1
ATOM 790 O O . SER A 1 102 ? -6.819 23.814 6.280 1.00 46.88 102 SER A O 1
ATOM 792 N N . ARG A 1 103 ? -6.784 22.037 4.909 1.00 48.31 103 ARG A N 1
ATOM 793 C CA . ARG A 1 103 ? -8.136 21.548 5.264 1.00 48.31 103 ARG A CA 1
ATOM 794 C C . ARG A 1 103 ? -8.152 20.261 6.093 1.00 48.31 103 ARG A C 1
ATOM 796 O O . ARG A 1 103 ? -9.126 20.032 6.797 1.00 48.31 103 ARG A O 1
ATOM 803 N N . ALA A 1 104 ? -7.096 19.447 6.052 1.00 46.03 104 ALA A N 1
ATOM 804 C CA . ALA A 1 104 ? -7.072 18.112 6.668 1.00 46.03 104 ALA A CA 1
ATOM 805 C C . ALA A 1 104 ? -6.194 18.009 7.935 1.00 46.03 104 ALA A C 1
ATOM 807 O O . ALA A 1 104 ? -5.674 16.942 8.248 1.00 46.03 104 ALA A O 1
ATOM 808 N N . HIS A 1 105 ? -5.985 19.107 8.668 1.00 40.41 105 HIS A N 1
ATOM 809 C CA . HIS A 1 105 ? -5.055 19.143 9.807 1.00 40.41 105 HIS A CA 1
ATOM 810 C C . HIS A 1 105 ? -5.580 18.535 11.118 1.00 40.41 105 HIS A C 1
ATOM 812 O O . HIS A 1 105 ? -5.013 18.788 12.180 1.00 40.41 105 HIS A O 1
ATOM 818 N N . GLN A 1 106 ? -6.641 17.730 11.103 1.00 46.41 106 GLN A N 1
ATOM 819 C CA . GLN A 1 106 ? -7.153 17.144 12.338 1.00 46.41 106 GLN A CA 1
ATOM 820 C C . GLN A 1 106 ? -7.343 15.639 12.238 1.00 46.41 106 GLN A C 1
ATOM 822 O O . GLN A 1 106 ? -8.393 15.153 11.842 1.00 46.41 106 GLN A O 1
ATOM 827 N N . ARG A 1 107 ? -6.327 14.969 12.797 1.00 49.72 107 ARG A N 1
ATOM 828 C CA . ARG A 1 107 ? -6.340 13.606 13.336 1.00 49.72 107 ARG A CA 1
ATOM 829 C C . ARG A 1 107 ? -6.314 12.523 12.252 1.00 49.72 107 ARG A C 1
ATOM 831 O O . ARG A 1 107 ? -6.916 12.656 11.204 1.00 49.72 107 ARG A O 1
ATOM 838 N N . PHE A 1 108 ? -5.597 11.443 12.557 1.00 52.19 108 PHE A N 1
ATOM 839 C CA . PHE A 1 108 ? -5.487 10.206 11.773 1.00 52.19 108 PHE A CA 1
ATOM 840 C C . PHE A 1 108 ? -4.506 10.230 10.586 1.00 52.19 108 PHE A C 1
ATOM 842 O O . PHE A 1 108 ? -4.853 10.449 9.432 1.00 52.19 108 PHE A O 1
ATOM 849 N N . SER A 1 109 ? -3.245 9.896 10.860 1.00 56.56 109 SER A N 1
ATOM 850 C CA . SER A 1 109 ? -2.412 9.186 9.877 1.00 56.56 109 SER A CA 1
ATOM 851 C C . SER A 1 109 ? -1.374 8.345 10.607 1.00 56.56 109 SER A C 1
ATOM 853 O O . SER A 1 109 ? -0.216 8.728 10.744 1.00 56.56 109 SER A O 1
ATOM 855 N N . ARG A 1 110 ? -1.836 7.212 11.148 1.00 67.50 110 ARG A N 1
ATOM 856 C CA . ARG A 1 110 ? -0.970 6.121 11.629 1.00 67.50 110 ARG A CA 1
ATOM 857 C C . ARG A 1 110 ? -0.849 4.982 10.614 1.00 67.50 110 ARG A C 1
ATOM 859 O O . ARG A 1 110 ? -0.074 4.070 10.839 1.00 67.50 110 ARG A O 1
ATOM 866 N N . SER A 1 111 ? -1.573 5.068 9.502 1.00 72.06 111 SER A N 1
ATOM 867 C CA . SER A 1 111 ? -1.460 4.130 8.390 1.00 72.06 111 SER A CA 1
ATOM 868 C C . SER A 1 111 ? -0.299 4.502 7.458 1.00 72.06 111 SER A C 1
ATOM 870 O O . SER A 1 111 ? -0.022 5.686 7.260 1.00 72.06 111 SER A O 1
ATOM 872 N N . ALA A 1 112 ? 0.335 3.513 6.836 1.00 69.56 112 ALA A N 1
ATOM 873 C CA . ALA A 1 112 ? 1.353 3.594 5.794 1.00 69.56 112 ALA A CA 1
ATOM 874 C C . ALA A 1 112 ? 0.906 4.484 4.631 1.00 69.56 112 ALA A C 1
ATOM 876 O O . ALA A 1 112 ? 1.703 5.263 4.106 1.00 69.56 112 ALA A O 1
ATOM 877 N N . PHE A 1 113 ? -0.388 4.465 4.291 1.00 70.38 113 PHE A N 1
ATOM 878 C CA . PHE A 1 113 ? -0.958 5.372 3.290 1.00 70.38 113 PHE A CA 1
ATOM 879 C C . PHE A 1 113 ? -0.894 6.844 3.728 1.00 70.38 113 PHE A C 1
ATOM 881 O O . PHE A 1 113 ? -0.703 7.745 2.913 1.00 70.38 113 PHE A O 1
ATOM 888 N N . GLY A 1 114 ? -1.054 7.095 5.028 1.00 67.94 114 GLY A N 1
ATOM 889 C CA . GLY A 1 114 ? -0.965 8.423 5.628 1.00 67.94 114 GLY A CA 1
ATOM 890 C C . GLY A 1 114 ? 0.474 8.887 5.848 1.00 67.94 114 GLY A C 1
ATOM 891 O O . GLY A 1 114 ? 0.776 10.065 5.655 1.00 67.94 114 GLY A O 1
ATOM 892 N N . GLN A 1 115 ? 1.359 7.959 6.221 1.00 66.00 115 GLN A N 1
ATOM 893 C CA . GLN A 1 115 ? 2.779 8.219 6.455 1.00 66.00 115 GLN A CA 1
ATOM 894 C C . GLN A 1 115 ? 3.529 8.542 5.168 1.00 66.00 115 GLN A C 1
ATOM 896 O O . GLN A 1 115 ? 4.369 9.440 5.166 1.00 66.00 115 GLN A O 1
ATOM 901 N N . ASN A 1 116 ? 3.216 7.840 4.077 1.00 64.75 116 ASN A N 1
ATOM 902 C CA . ASN A 1 116 ? 3.859 8.080 2.801 1.00 64.75 116 ASN A CA 1
ATOM 903 C C . ASN A 1 116 ? 2.840 8.223 1.671 1.00 64.75 116 ASN A C 1
ATOM 905 O O . ASN A 1 116 ? 2.445 7.252 1.027 1.00 64.75 116 ASN A O 1
ATOM 909 N N . ARG A 1 117 ? 2.453 9.476 1.409 1.00 73.31 117 ARG A N 1
ATOM 910 C CA . ARG A 1 117 ? 1.538 9.831 0.315 1.00 73.31 117 ARG A CA 1
ATOM 911 C C . ARG A 1 117 ? 2.154 9.652 -1.071 1.00 73.31 117 ARG A C 1
ATOM 913 O O . ARG A 1 117 ? 1.410 9.698 -2.044 1.00 73.31 117 ARG A O 1
ATOM 920 N N . MET A 1 118 ? 3.475 9.474 -1.166 1.00 77.44 118 MET A N 1
ATOM 921 C CA . MET A 1 118 ? 4.181 9.220 -2.420 1.00 77.44 118 MET A CA 1
ATOM 922 C C . MET A 1 118 ? 5.111 8.013 -2.280 1.00 77.44 118 MET A C 1
ATOM 924 O O . MET A 1 118 ? 6.203 8.113 -1.728 1.00 77.44 118 MET A O 1
ATOM 928 N N . GLN A 1 119 ? 4.693 6.865 -2.795 1.00 78.50 119 GLN A N 1
ATOM 929 C CA . GLN A 1 119 ? 5.453 5.622 -2.675 1.00 78.50 119 GLN A CA 1
ATOM 930 C C . GLN A 1 119 ? 6.166 5.308 -3.984 1.00 78.50 119 GLN A C 1
ATOM 932 O O . GLN A 1 119 ? 5.576 5.429 -5.052 1.00 78.50 119 GLN A O 1
ATOM 937 N N . VAL A 1 120 ? 7.422 4.879 -3.900 1.00 78.44 120 VAL A N 1
ATOM 938 C CA . VAL A 1 120 ? 8.127 4.258 -5.024 1.00 78.44 120 VAL A CA 1
ATOM 939 C C . VAL A 1 120 ? 8.205 2.770 -4.718 1.00 78.44 120 VAL A C 1
ATOM 941 O O . VAL A 1 120 ? 8.743 2.381 -3.685 1.00 78.44 120 VAL A O 1
ATOM 944 N N . LEU A 1 121 ? 7.610 1.962 -5.585 1.00 79.12 121 LEU A N 1
ATOM 945 C CA . LEU A 1 121 ? 7.562 0.513 -5.487 1.00 79.12 121 LEU A CA 1
ATOM 946 C C . LEU A 1 121 ? 8.338 -0.079 -6.654 1.00 79.12 121 LEU A C 1
ATOM 948 O O . LEU A 1 121 ? 8.091 0.279 -7.804 1.00 79.12 121 LEU A O 1
ATOM 952 N N . ASP A 1 122 ? 9.212 -1.030 -6.367 1.00 78.94 122 ASP A N 1
ATOM 953 C CA . ASP A 1 122 ? 9.739 -1.914 -7.396 1.00 7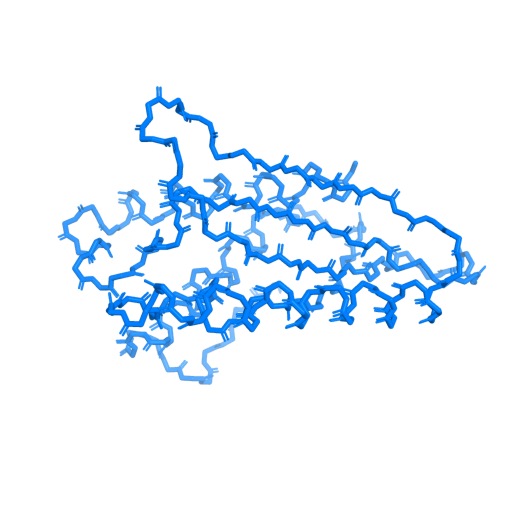8.94 122 ASP A CA 1
ATOM 954 C C . ASP A 1 122 ? 8.789 -3.104 -7.521 1.00 78.94 122 ASP A C 1
ATOM 956 O O . ASP A 1 122 ? 8.576 -3.843 -6.561 1.00 78.94 122 ASP A O 1
ATOM 960 N N . LEU A 1 123 ? 8.189 -3.281 -8.699 1.00 76.19 123 LEU A N 1
ATOM 961 C CA . LEU A 1 123 ? 7.297 -4.398 -8.993 1.00 76.19 123 LEU A CA 1
ATOM 962 C C . LEU A 1 123 ? 8.046 -5.448 -9.822 1.00 76.19 123 LEU A C 1
ATOM 964 O O . LEU A 1 123 ? 8.123 -5.326 -11.052 1.00 76.19 123 LEU A O 1
ATOM 968 N N . PRO A 1 124 ? 8.601 -6.497 -9.188 1.00 73.25 124 PRO A N 1
ATOM 969 C CA . PRO A 1 124 ? 9.139 -7.641 -9.902 1.00 73.25 124 PRO A CA 1
ATOM 970 C C . PRO A 1 124 ? 7.981 -8.465 -10.478 1.00 73.25 124 PRO A C 1
ATOM 972 O O . PRO A 1 124 ? 7.479 -9.393 -9.853 1.00 73.25 124 PRO A O 1
ATOM 975 N N . LEU A 1 125 ? 7.553 -8.145 -11.703 1.00 70.94 125 LEU A N 1
ATOM 976 C CA . LEU A 1 125 ? 6.386 -8.771 -12.350 1.00 70.94 125 LEU A CA 1
ATOM 977 C C . LEU A 1 125 ? 6.527 -10.290 -12.588 1.00 70.94 125 LEU A C 1
ATOM 979 O O . LEU A 1 125 ? 5.563 -10.935 -12.991 1.00 70.94 125 LEU A O 1
ATOM 983 N N . HIS A 1 126 ? 7.715 -10.852 -12.356 1.00 71.38 126 HIS A N 1
ATOM 984 C CA . HIS A 1 126 ? 8.009 -12.282 -12.439 1.00 71.38 126 HIS A CA 1
ATOM 985 C C . HIS A 1 126 ? 7.711 -13.051 -11.140 1.00 71.38 126 HIS A C 1
ATOM 987 O O . HIS A 1 126 ? 7.739 -14.281 -11.152 1.00 71.38 126 HIS A O 1
ATOM 993 N N . VAL A 1 127 ? 7.451 -12.358 -10.026 1.00 72.38 127 VAL A N 1
ATOM 994 C CA . VAL A 1 127 ? 7.182 -12.980 -8.723 1.00 72.38 127 VAL A CA 1
ATOM 995 C C . VAL A 1 127 ? 5.692 -13.338 -8.614 1.00 72.38 127 VAL A C 1
ATOM 997 O O . VAL A 1 127 ? 4.835 -12.499 -8.916 1.00 72.38 127 VAL A O 1
ATOM 1000 N N . PRO A 1 128 ? 5.346 -14.573 -8.205 1.00 73.44 128 PRO A N 1
ATOM 1001 C CA . PRO A 1 128 ? 3.956 -14.954 -7.977 1.00 73.44 128 PRO A CA 1
ATOM 1002 C C . PRO A 1 128 ? 3.353 -14.183 -6.792 1.00 73.44 128 PRO A C 1
ATOM 1004 O O . PRO A 1 128 ? 4.057 -13.796 -5.868 1.00 73.44 128 PRO A O 1
ATOM 1007 N N . CYS A 1 129 ? 2.032 -13.984 -6.797 1.00 82.19 129 CYS A N 1
ATOM 1008 C CA . CYS A 1 129 ? 1.286 -13.385 -5.675 1.00 82.19 129 CYS A CA 1
ATOM 1009 C C . CYS A 1 129 ? 1.675 -11.937 -5.303 1.00 82.19 129 CYS A C 1
ATOM 1011 O O . CYS A 1 129 ? 1.430 -11.503 -4.179 1.00 82.19 129 CYS A O 1
ATOM 1013 N N . LEU A 1 130 ? 2.208 -11.162 -6.252 1.00 84.69 130 LEU A N 1
ATOM 1014 C CA . LEU A 1 130 ? 2.687 -9.786 -6.049 1.00 84.69 130 LEU A CA 1
ATOM 1015 C C . LEU A 1 130 ? 1.679 -8.865 -5.328 1.00 84.69 130 LEU A C 1
ATOM 1017 O O . LEU A 1 130 ? 2.060 -8.068 -4.472 1.00 84.69 130 LEU A O 1
ATOM 1021 N N . ALA A 1 131 ? 0.386 -8.990 -5.646 1.00 85.69 131 ALA A N 1
ATOM 1022 C CA . ALA A 1 131 ? -0.672 -8.219 -4.995 1.00 85.69 131 ALA A CA 1
ATOM 1023 C C . ALA A 1 131 ? -0.787 -8.547 -3.497 1.00 85.69 131 ALA A C 1
ATOM 1025 O O . ALA A 1 131 ? -0.915 -7.652 -2.662 1.00 85.69 131 ALA A O 1
ATOM 1026 N N . SER A 1 132 ? -0.695 -9.830 -3.145 1.00 88.56 132 SER A N 1
ATOM 1027 C CA . SER A 1 132 ? -0.734 -10.287 -1.757 1.00 88.56 132 SER A CA 1
ATOM 1028 C C . SER A 1 132 ? 0.504 -9.835 -0.986 1.00 88.56 132 SER A C 1
ATOM 1030 O O . SER A 1 132 ? 0.351 -9.299 0.109 1.00 88.56 132 SER A O 1
ATOM 1032 N N . SER A 1 133 ? 1.708 -9.972 -1.557 1.00 88.56 133 SER A N 1
ATOM 1033 C CA . SER A 1 133 ? 2.943 -9.474 -0.928 1.00 88.56 133 SER A CA 1
ATOM 1034 C C . SER A 1 133 ? 2.853 -7.978 -0.625 1.00 88.56 133 SER A C 1
ATOM 1036 O O . SER A 1 133 ? 3.164 -7.546 0.484 1.00 88.56 133 SER A O 1
ATOM 1038 N N . LEU A 1 134 ? 2.351 -7.183 -1.578 1.00 87.00 134 LEU A N 1
ATOM 1039 C CA . LEU A 1 134 ? 2.182 -5.743 -1.394 1.00 87.00 134 LEU A CA 1
ATOM 1040 C C . LEU A 1 134 ? 1.161 -5.418 -0.289 1.00 87.00 134 LEU A C 1
ATOM 1042 O O . LEU A 1 134 ? 1.421 -4.557 0.552 1.00 87.00 134 LEU A O 1
ATOM 1046 N N . ALA A 1 135 ? 0.042 -6.147 -0.237 1.00 87.56 135 ALA A N 1
ATOM 1047 C CA . ALA A 1 135 ? -0.963 -6.001 0.815 1.00 87.56 135 ALA A CA 1
ATOM 1048 C C . ALA A 1 135 ? -0.394 -6.287 2.217 1.00 87.56 135 ALA A C 1
ATOM 1050 O O . ALA A 1 135 ? -0.603 -5.502 3.146 1.00 87.56 135 ALA A O 1
ATOM 1051 N N . TYR A 1 136 ? 0.356 -7.384 2.368 1.00 88.94 136 TYR A N 1
ATOM 1052 C CA . TYR A 1 136 ? 1.033 -7.725 3.623 1.00 88.94 136 TYR A CA 1
ATOM 1053 C C . TYR A 1 136 ? 2.126 -6.718 3.983 1.00 88.94 136 TYR A C 1
ATOM 1055 O O . TYR A 1 136 ? 2.288 -6.397 5.161 1.00 88.94 136 TYR A O 1
ATOM 1063 N N . GLY A 1 137 ? 2.842 -6.183 2.992 1.00 87.38 137 GLY A N 1
ATOM 1064 C CA . GLY A 1 137 ? 3.826 -5.122 3.184 1.00 87.38 137 GLY A CA 1
ATOM 1065 C C . GLY A 1 137 ? 3.205 -3.866 3.796 1.00 87.38 137 GLY A C 1
ATOM 1066 O O . GLY A 1 137 ? 3.692 -3.377 4.816 1.00 87.38 137 GLY A O 1
ATOM 1067 N N . TRP A 1 138 ? 2.088 -3.388 3.240 1.00 87.12 138 TRP A N 1
ATOM 1068 C CA . TRP A 1 138 ? 1.353 -2.250 3.804 1.00 87.12 138 TRP A CA 1
ATOM 1069 C C . TRP A 1 138 ? 0.815 -2.537 5.203 1.00 87.12 138 TRP A C 1
ATOM 1071 O O . TRP A 1 138 ? 0.987 -1.717 6.100 1.00 87.12 138 TRP A O 1
ATOM 1081 N N . LEU A 1 139 ? 0.230 -3.718 5.425 1.00 87.25 139 LEU A N 1
ATOM 1082 C CA . LEU A 1 139 ? -0.237 -4.101 6.756 1.00 87.25 139 LEU A CA 1
ATOM 1083 C C . LEU A 1 139 ? 0.907 -4.098 7.771 1.00 87.25 139 LEU A C 1
ATOM 1085 O O . LEU A 1 139 ? 0.772 -3.544 8.855 1.00 87.25 139 LEU A O 1
ATOM 1089 N N . THR A 1 140 ? 2.045 -4.682 7.411 1.00 88.56 140 THR A N 1
ATOM 1090 C CA . THR A 1 140 ? 3.226 -4.736 8.274 1.00 88.56 140 THR A CA 1
ATOM 1091 C C . THR A 1 140 ? 3.690 -3.333 8.656 1.00 88.56 140 THR A C 1
ATOM 1093 O O . THR A 1 140 ? 3.936 -3.072 9.831 1.00 88.56 140 THR A O 1
ATOM 1096 N N . GLN A 1 141 ? 3.755 -2.408 7.694 1.00 85.31 141 GLN A N 1
ATOM 1097 C CA . GLN A 1 141 ? 4.129 -1.017 7.956 1.00 85.31 141 GLN A CA 1
ATOM 1098 C C . GLN A 1 141 ? 3.146 -0.320 8.905 1.00 85.31 141 GLN A C 1
ATOM 1100 O O . GLN A 1 141 ? 3.584 0.350 9.840 1.00 85.31 141 GLN A O 1
ATOM 1105 N N . ASP A 1 142 ? 1.839 -0.520 8.728 1.00 84.62 142 ASP A N 1
ATOM 1106 C CA . ASP A 1 142 ? 0.830 0.007 9.652 1.00 84.62 142 ASP A CA 1
ATOM 1107 C C . ASP A 1 142 ? 0.992 -0.570 11.060 1.00 84.62 142 ASP A C 1
ATOM 1109 O O . ASP A 1 142 ? 0.919 0.157 12.050 1.00 84.62 142 ASP A O 1
ATOM 1113 N N . LEU A 1 143 ? 1.244 -1.875 11.161 1.00 86.44 143 LEU A N 1
ATOM 1114 C CA . LEU A 1 143 ? 1.440 -2.553 12.437 1.00 86.44 143 LEU A CA 1
ATOM 1115 C C . LEU A 1 143 ? 2.707 -2.071 13.158 1.00 86.44 143 LEU A C 1
ATOM 1117 O O . LEU A 1 143 ? 2.688 -1.880 14.376 1.00 86.44 143 LEU A O 1
ATOM 1121 N N . ILE A 1 144 ? 3.784 -1.795 12.420 1.00 86.00 144 ILE A N 1
ATOM 1122 C CA . ILE A 1 144 ? 4.986 -1.135 12.951 1.00 86.00 144 ILE A CA 1
ATOM 1123 C C . ILE A 1 144 ? 4.649 0.288 13.416 1.00 86.00 144 ILE A C 1
ATOM 1125 O O . ILE A 1 144 ? 5.033 0.701 14.512 1.00 86.00 144 ILE A O 1
ATOM 1129 N N . ALA A 1 145 ? 3.884 1.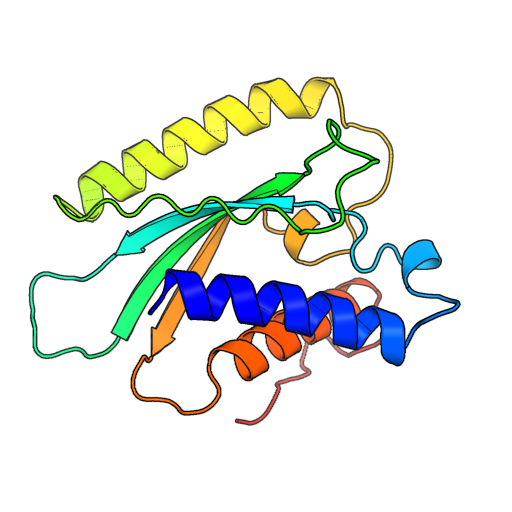042 12.623 1.00 82.12 145 ALA A N 1
ATOM 1130 C CA . ALA A 1 145 ? 3.504 2.417 12.935 1.00 82.12 145 ALA A CA 1
ATOM 1131 C C . ALA A 1 145 ? 2.676 2.537 14.225 1.00 82.12 145 ALA A C 1
ATOM 1133 O O . ALA A 1 145 ? 2.835 3.505 14.977 1.00 82.12 145 ALA A O 1
ATOM 1134 N N . VAL A 1 146 ? 1.828 1.547 14.515 1.00 81.81 146 VAL A N 1
ATOM 1135 C CA . VAL A 1 146 ? 1.070 1.466 15.776 1.00 81.81 146 VAL A CA 1
ATOM 1136 C C . VAL A 1 146 ? 1.832 0.752 16.900 1.00 81.81 146 VAL A C 1
ATOM 1138 O O . VAL A 1 146 ? 1.293 0.612 17.997 1.00 81.81 146 VAL A O 1
ATOM 1141 N N . ARG A 1 147 ? 3.100 0.377 16.667 1.00 84.12 147 ARG A N 1
ATOM 1142 C CA . ARG A 1 147 ? 3.996 -0.325 17.605 1.00 84.12 147 ARG A CA 1
ATOM 1143 C C . ARG A 1 147 ? 3.481 -1.692 18.058 1.00 84.12 147 ARG A C 1
ATOM 1145 O O . ARG A 1 147 ? 3.710 -2.103 19.193 1.00 84.12 147 ARG A O 1
ATOM 1152 N N . TRP A 1 148 ? 2.765 -2.383 17.179 1.00 85.75 148 TRP A N 1
ATOM 1153 C CA . TRP A 1 148 ? 2.388 -3.786 17.364 1.00 85.75 148 TRP A CA 1
ATOM 1154 C C . TRP A 1 148 ? 3.416 -4.758 16.802 1.00 85.75 148 TRP A C 1
ATOM 1156 O O . TRP A 1 148 ? 3.496 -5.889 17.271 1.00 85.75 148 TRP A O 1
ATOM 1166 N N . LEU A 1 149 ? 4.209 -4.311 15.832 1.00 86.38 149 LEU A N 1
ATOM 1167 C CA . LEU A 1 149 ? 5.399 -5.009 15.367 1.00 86.38 149 LEU A CA 1
ATOM 1168 C C . LEU A 1 149 ? 6.635 -4.151 15.631 1.00 86.38 149 LEU A C 1
ATOM 1170 O O . LEU A 1 149 ? 6.565 -2.918 15.621 1.00 86.38 149 LEU A O 1
ATOM 1174 N N . ASP A 1 150 ? 7.766 -4.815 15.850 1.00 86.44 150 ASP A N 1
ATOM 1175 C CA . ASP A 1 150 ? 9.061 -4.151 15.955 1.00 86.44 150 ASP A CA 1
ATOM 1176 C C . ASP A 1 150 ? 9.470 -3.557 14.605 1.00 86.44 150 ASP A C 1
ATOM 1178 O O . ASP A 1 150 ? 9.198 -4.128 13.549 1.00 86.44 150 ASP A O 1
ATOM 1182 N N . ALA A 1 151 ? 10.176 -2.425 14.632 1.00 79.19 151 ALA A N 1
ATOM 1183 C CA . ALA A 1 151 ? 10.645 -1.755 13.416 1.00 79.19 151 ALA A CA 1
ATOM 1184 C C . ALA A 1 151 ? 11.605 -2.620 12.576 1.00 79.19 151 ALA A C 1
ATOM 1186 O O . ALA A 1 151 ? 11.728 -2.406 11.371 1.00 79.19 151 ALA A O 1
ATOM 1187 N N . ASP A 1 152 ? 12.246 -3.608 13.204 1.00 81.06 152 ASP A N 1
ATOM 1188 C CA . ASP A 1 152 ? 13.146 -4.559 12.551 1.00 81.06 152 ASP A CA 1
ATOM 1189 C C . ASP A 1 152 ? 12.416 -5.784 11.979 1.00 81.06 152 ASP A C 1
ATOM 1191 O O . ASP A 1 152 ? 13.052 -6.664 11.391 1.00 81.06 152 ASP A O 1
ATOM 1195 N N . PHE A 1 153 ? 11.089 -5.865 12.129 1.00 78.25 153 PHE A N 1
ATOM 1196 C CA . PHE A 1 153 ? 10.311 -6.955 11.562 1.00 78.25 153 PHE A CA 1
ATOM 1197 C C . PHE A 1 153 ? 10.412 -6.927 10.035 1.00 78.25 153 PHE A C 1
ATOM 1199 O O . PHE A 1 153 ? 9.994 -5.978 9.369 1.00 78.25 153 PHE A O 1
ATOM 1206 N N . ARG A 1 154 ? 10.961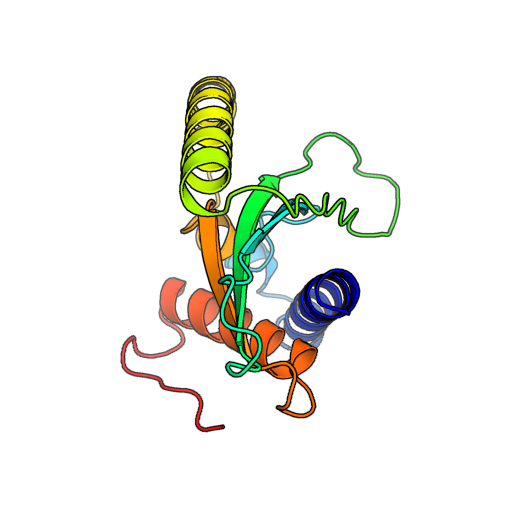 -8.004 9.472 1.00 71.50 154 ARG A N 1
ATOM 1207 C CA . ARG A 1 154 ? 11.021 -8.227 8.030 1.00 71.50 154 ARG A CA 1
ATOM 1208 C C . ARG A 1 154 ? 10.153 -9.414 7.678 1.00 71.50 154 ARG A C 1
ATOM 1210 O O . ARG A 1 154 ? 10.351 -10.512 8.194 1.00 71.50 154 ARG A O 1
ATOM 1217 N N . PHE A 1 155 ? 9.227 -9.186 6.762 1.00 63.16 155 PHE A N 1
ATOM 1218 C CA . PHE A 1 155 ? 8.526 -10.267 6.097 1.00 63.16 155 PHE A CA 1
ATOM 1219 C C . PHE A 1 155 ? 9.554 -11.057 5.268 1.00 63.16 155 PHE A C 1
ATOM 1221 O O . PHE A 1 155 ? 10.265 -10.462 4.459 1.00 63.16 155 PHE A O 1
ATOM 1228 N N . SER A 1 156 ? 9.704 -12.359 5.527 1.00 56.12 156 SER A N 1
ATOM 1229 C CA . SER A 1 156 ? 10.464 -13.241 4.631 1.00 56.12 156 SER A CA 1
ATOM 1230 C C . SER A 1 156 ? 9.538 -13.668 3.502 1.00 56.12 156 SER A C 1
ATOM 1232 O O . SER A 1 156 ? 8.514 -14.293 3.774 1.00 56.12 156 SER A O 1
ATOM 1234 N N . GLU A 1 157 ? 9.889 -13.291 2.274 1.00 49.88 157 GLU A N 1
ATOM 1235 C CA . GLU A 1 157 ? 9.318 -13.867 1.049 1.00 49.88 157 GLU A CA 1
ATOM 1236 C C . GLU A 1 157 ? 9.923 -15.242 0.748 1.00 49.88 157 GLU A C 1
ATOM 1238 O O . GLU A 1 157 ? 11.140 -15.424 0.995 1.00 49.88 157 GLU A O 1
#

Secondary structure (DSSP, 8-state):
-HHHHHHHHHHHHHHHHHHH-TTTHHHHTTTTT-SEEEEEEEE--S-TT--EEEEEEEEEE--S-SS-SS---------S-HHHHHHHHHHHHHHHHHHHTTT--SS---SHHHH-SEEEEEEETTSTTHHHHHHHHHHHHHHHHTTSS-TT-----

Organism: NCBI:txid589330

Sequence (157 aa):
MAHDVVREAMVGYRQLVELNFPAFGDAMGLFSMLPVRVEGLVLRAENNEDPRVGLMLALHPDTGKVDDVASQVDLSVVVKDHAAEGWKFAERQRSMISIHLSRAHQRFSRSAFGQNRMQVLDLPLHVPCLASSLAYGWLTQDLIAVRWLDADFRFSE